Protein AF-A0A914TF95-F1 (afdb_monomer)

Nearest PDB structures (foldseek):
  1wcg-assembly2_B  TM=9.192E-01  e=1.004E-11  Brevicoryne brassicae
  3vif-assembly1_A  TM=9.373E-01  e=8.272E-11  Neotermes koshunensis
  8in1-assembly2_B  TM=9.360E-01  e=1.228E-10  Aplysia kurodai
  5cg0-assembly3_E  TM=9.170E-01  e=2.546E-09  Spodoptera frugiperda
  5yhs-assembly2_B  TM=8.654E-01  e=8.339E-09  Bacillus sp. (in: firmicutes)

Mean predicted aligned error: 4.42 Å

Foldseek 3Di:
DPDDDDPDDQDLLVLLVVLVVCCVPPVDEDEAEEDFAWADPPDDQARVVRLVSCLSNLVSLLVSLVVVRRYPYYQYPPCEFAQPPPCGRPTGGHCWYFDPVDPVRDTHGHPNNVSVVCCVVVCDRPNRRVDHPD

Sequence (134 aa):
MNASDPWVYYTPFGLRKLLNYIKNQYNVPVLITENGCMDNYDEDLNDVSRVGYLRGHLMAIAQALQDDVKVMGHTVWSLMDNFEWNDGYSTKFGIHRVNFSDPDRARTPKASAGFYANVAKSKMLEGFSINSKY

pLDDT: mean 91.88, std 12.7, range [33.5, 98.75]

Radius of gyration: 15.9 Å; Cα contacts (8 Å, |Δi|>4): 192; chains: 1; bounding box: 37×30×43 Å

Structure (mmCIF, N/CA/C/O backbone):
data_AF-A0A914TF95-F1
#
_entry.id   AF-A0A914TF95-F1
#
loop_
_atom_site.group_PDB
_atom_site.id
_atom_site.type_symbol
_atom_site.label_atom_id
_atom_site.label_alt_id
_atom_site.label_comp_id
_atom_site.label_asym_id
_atom_site.label_entity_id
_atom_site.label_seq_id
_atom_site.pdbx_PDB_ins_code
_atom_site.Cartn_x
_atom_site.Cartn_y
_atom_site.Cartn_z
_atom_site.occupancy
_atom_site.B_iso_or_equiv
_atom_site.auth_seq_id
_atom_site.auth_comp_id
_atom_site.auth_asym_id
_atom_site.auth_atom_id
_atom_site.pdbx_PDB_model_num
ATOM 1 N N . MET A 1 1 ? 9.508 12.679 -19.949 1.00 35.34 1 MET A N 1
ATOM 2 C CA . MET A 1 1 ? 8.362 13.370 -19.326 1.00 35.34 1 MET A CA 1
ATOM 3 C C . MET A 1 1 ? 8.592 13.261 -17.836 1.00 35.34 1 MET A C 1
ATOM 5 O O . MET A 1 1 ? 8.578 12.153 -17.324 1.00 35.34 1 MET A O 1
ATOM 9 N N . ASN A 1 2 ? 8.989 14.364 -17.204 1.00 33.50 2 ASN A N 1
ATOM 10 C CA . ASN A 1 2 ? 9.272 14.397 -15.771 1.00 33.50 2 ASN A CA 1
ATOM 11 C C . ASN A 1 2 ? 7.946 14.228 -15.033 1.00 33.50 2 ASN A C 1
ATOM 13 O O . ASN A 1 2 ? 6.973 14.863 -15.439 1.00 33.50 2 ASN A O 1
ATOM 17 N N . ALA A 1 3 ? 7.905 13.380 -14.006 1.00 45.31 3 ALA A N 1
ATOM 18 C CA . ALA A 1 3 ? 6.737 13.271 -13.145 1.00 45.31 3 ALA A CA 1
ATOM 19 C C . ALA A 1 3 ? 6.444 14.662 -12.560 1.00 45.31 3 ALA A C 1
ATOM 21 O O . ALA A 1 3 ? 7.213 15.208 -11.769 1.00 45.31 3 ALA A O 1
ATOM 22 N N . SER A 1 4 ? 5.376 15.265 -13.071 1.00 53.06 4 SER A N 1
ATOM 23 C CA . SER A 1 4 ? 4.680 16.415 -12.515 1.00 53.06 4 SER A CA 1
ATOM 24 C C . SER A 1 4 ? 4.334 16.159 -11.046 1.00 53.06 4 SER A C 1
ATOM 26 O O . SER A 1 4 ? 4.197 15.007 -10.648 1.00 53.06 4 SER A O 1
ATOM 28 N N . ASP A 1 5 ? 4.214 17.237 -10.268 1.00 59.50 5 ASP A N 1
ATOM 29 C CA . ASP A 1 5 ? 3.889 17.268 -8.832 1.00 59.50 5 ASP A CA 1
ATOM 30 C C . ASP A 1 5 ? 3.076 16.042 -8.345 1.00 59.50 5 ASP A C 1
ATOM 32 O O . ASP A 1 5 ? 1.958 15.823 -8.829 1.00 59.50 5 ASP A O 1
ATOM 36 N N . PRO A 1 6 ? 3.629 15.192 -7.455 1.00 74.69 6 PRO A N 1
ATOM 37 C CA . PRO A 1 6 ? 3.000 13.926 -7.107 1.00 74.69 6 PRO A CA 1
ATOM 38 C C . PRO A 1 6 ? 1.715 14.158 -6.311 1.00 74.69 6 PRO A C 1
ATOM 40 O O . PRO A 1 6 ? 1.721 14.780 -5.255 1.00 74.69 6 PRO A O 1
ATOM 43 N N . TRP A 1 7 ? 0.604 13.573 -6.759 1.00 87.06 7 TRP A N 1
ATOM 44 C CA . TRP A 1 7 ? -0.679 13.637 -6.045 1.00 87.06 7 TRP A CA 1
ATOM 45 C C . TRP A 1 7 ? -0.726 12.742 -4.790 1.00 87.06 7 TRP A C 1
ATOM 47 O O . TRP A 1 7 ? -1.672 12.823 -4.005 1.00 87.06 7 TRP A O 1
ATOM 57 N N . VAL A 1 8 ? 0.300 11.909 -4.568 1.00 91.12 8 VAL A N 1
ATOM 58 C CA . VAL A 1 8 ? 0.477 11.112 -3.345 1.00 91.12 8 VAL A CA 1
ATOM 59 C C . VAL A 1 8 ? 1.623 11.688 -2.523 1.00 91.12 8 VAL A C 1
ATOM 61 O O . VAL A 1 8 ? 2.788 11.561 -2.891 1.00 91.12 8 VAL A O 1
ATOM 64 N N . TYR A 1 9 ? 1.293 12.238 -1.357 1.00 92.38 9 TYR A N 1
ATOM 65 C CA . TYR A 1 9 ? 2.274 12.668 -0.363 1.00 92.38 9 TYR A CA 1
ATOM 66 C C . TYR A 1 9 ? 2.313 11.706 0.826 1.00 92.38 9 TYR A C 1
ATOM 68 O O . TYR A 1 9 ? 1.332 11.041 1.170 1.00 92.38 9 TYR A O 1
ATOM 76 N N . TYR A 1 10 ? 3.457 11.655 1.506 1.00 94.75 10 TYR A N 1
ATOM 77 C CA . TYR A 1 10 ? 3.591 10.911 2.753 1.00 94.75 10 TYR A CA 1
ATOM 78 C C . TYR A 1 10 ? 2.806 11.606 3.876 1.00 94.75 10 TYR A C 1
ATOM 80 O O . TYR A 1 10 ? 3.242 12.605 4.443 1.00 94.75 10 TYR A O 1
ATOM 88 N N . THR A 1 11 ? 1.609 11.105 4.191 1.00 97.00 11 THR A N 1
ATOM 89 C CA . THR A 1 11 ? 0.708 11.708 5.193 1.00 97.00 11 THR A CA 1
ATOM 90 C C . THR A 1 11 ? 0.022 10.631 6.050 1.00 97.00 11 THR A C 1
ATOM 92 O O . THR A 1 11 ? -1.207 10.554 6.102 1.00 97.00 11 THR A O 1
ATOM 95 N N . PRO A 1 12 ? 0.783 9.793 6.782 1.00 97.44 12 PRO A N 1
ATOM 96 C CA . PRO A 1 12 ? 0.211 8.683 7.553 1.00 97.44 12 PRO A CA 1
ATOM 97 C C . PRO A 1 12 ? -0.763 9.142 8.647 1.00 97.44 12 PRO A C 1
ATOM 99 O O . PRO A 1 12 ? -1.769 8.486 8.911 1.00 97.44 12 PRO A O 1
ATOM 102 N N . PHE A 1 13 ? -0.534 10.317 9.244 1.00 97.81 13 PHE A N 1
ATOM 103 C CA . PHE A 1 13 ? -1.470 10.895 10.214 1.00 97.81 13 PHE A CA 1
ATOM 104 C C . PHE A 1 13 ? -2.849 11.195 9.599 1.00 97.81 13 PHE A C 1
ATOM 106 O O . PHE A 1 13 ? -3.854 11.188 10.311 1.00 97.81 13 PHE A O 1
ATOM 113 N N . GLY A 1 14 ? -2.909 11.449 8.286 1.00 98.38 14 GLY A N 1
ATOM 114 C CA . GLY A 1 14 ? -4.149 11.658 7.544 1.00 98.38 14 GLY A CA 1
ATOM 115 C C . GLY A 1 14 ? -5.013 10.400 7.524 1.00 98.38 14 GLY A C 1
ATOM 116 O O . GLY A 1 14 ? -6.212 10.488 7.782 1.00 98.38 14 GLY A O 1
ATOM 117 N N . LEU A 1 15 ? -4.401 9.223 7.340 1.00 98.50 15 LEU A N 1
ATOM 118 C CA . LEU A 1 15 ? -5.108 7.940 7.373 1.00 98.50 15 LEU A CA 1
ATOM 119 C C . LEU A 1 15 ? -5.745 7.679 8.746 1.00 98.50 15 LEU A C 1
ATOM 121 O O . LEU A 1 15 ? -6.930 7.360 8.817 1.00 98.50 15 LEU A O 1
ATOM 125 N N . ARG A 1 16 ? -5.013 7.892 9.850 1.00 98.31 16 ARG A N 1
ATOM 126 C CA . ARG A 1 16 ? -5.580 7.750 11.208 1.00 98.31 16 ARG A CA 1
ATOM 127 C C . ARG A 1 16 ? -6.743 8.717 11.449 1.00 98.31 16 ARG A C 1
ATOM 129 O O . ARG A 1 16 ? -7.749 8.321 12.041 1.00 98.31 16 ARG A O 1
ATOM 136 N N . LYS A 1 17 ? -6.630 9.970 10.988 1.00 98.75 17 LYS A N 1
ATOM 137 C CA . LYS A 1 17 ? -7.718 10.961 11.080 1.00 98.75 17 LYS A CA 1
ATOM 138 C C . LYS A 1 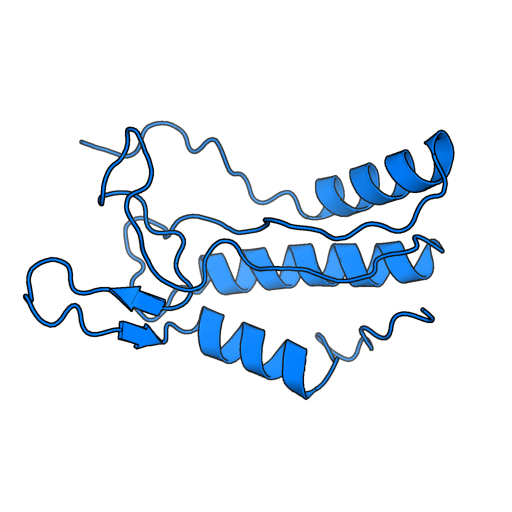17 ? -8.949 10.525 10.285 1.00 98.75 17 LYS A C 1
ATOM 140 O O . LYS A 1 17 ? -10.052 10.594 10.820 1.00 98.75 17 LYS A O 1
ATOM 145 N N . LEU A 1 18 ? -8.767 10.042 9.056 1.00 98.69 18 LEU A N 1
ATOM 146 C CA . LEU A 1 18 ? -9.854 9.543 8.211 1.00 98.69 18 LEU A CA 1
ATOM 147 C C . LEU A 1 18 ? -10.564 8.343 8.853 1.00 98.69 18 LEU A C 1
ATOM 149 O O . LEU A 1 18 ? -11.788 8.318 8.928 1.00 98.69 18 LEU A O 1
ATOM 153 N N . LEU A 1 19 ? -9.804 7.383 9.377 1.00 98.56 19 LEU A N 1
ATOM 154 C CA . LEU A 1 19 ? -10.345 6.206 10.058 1.00 98.56 19 LEU A CA 1
ATOM 155 C C . LEU A 1 19 ? -11.163 6.578 11.306 1.00 98.56 19 LEU A C 1
ATOM 157 O O . LEU A 1 19 ? -12.275 6.081 11.489 1.00 98.56 19 LEU A O 1
ATOM 161 N N . ASN A 1 20 ? -10.662 7.504 12.126 1.00 98.62 20 ASN A N 1
ATOM 162 C CA . ASN A 1 20 ? -11.406 8.028 13.274 1.00 98.62 20 ASN A CA 1
ATOM 163 C C . ASN A 1 20 ? -12.659 8.806 12.855 1.00 98.62 20 ASN A C 1
ATOM 165 O O . ASN A 1 20 ? -13.702 8.687 13.495 1.00 98.62 20 ASN A O 1
ATOM 169 N N . TYR A 1 21 ? -12.586 9.577 11.769 1.00 98.75 21 TYR A N 1
ATOM 170 C CA . TYR A 1 21 ? -13.757 10.246 11.213 1.00 98.75 21 TYR A CA 1
ATOM 171 C C . TYR A 1 21 ? -14.827 9.227 10.798 1.00 98.75 21 TYR A C 1
ATOM 173 O O . TYR A 1 21 ? -15.969 9.345 11.235 1.00 98.75 21 TYR A O 1
ATOM 181 N N . ILE A 1 22 ? -14.458 8.181 10.050 1.00 98.50 22 ILE A N 1
ATOM 182 C CA . ILE A 1 22 ? -15.389 7.119 9.635 1.00 98.50 22 ILE A CA 1
ATOM 183 C C . ILE A 1 22 ? -16.012 6.427 10.854 1.00 98.50 22 ILE A C 1
ATOM 185 O O . ILE A 1 22 ? -17.227 6.228 10.889 1.00 98.50 22 ILE A O 1
ATOM 189 N N . LYS A 1 23 ? -15.214 6.115 11.883 1.00 97.94 23 LYS A N 1
ATOM 190 C CA . LYS A 1 23 ? -15.724 5.583 13.155 1.00 97.94 23 LYS A CA 1
ATOM 191 C C . LYS A 1 23 ? -16.768 6.519 13.772 1.00 97.94 23 LYS A C 1
ATOM 193 O O . LYS A 1 23 ? -17.850 6.059 14.114 1.00 97.94 23 LYS A O 1
ATOM 198 N N . ASN A 1 24 ? -16.456 7.805 13.913 1.00 98.44 24 ASN A N 1
ATOM 199 C CA . ASN A 1 24 ? -17.320 8.756 14.615 1.00 98.44 24 ASN A CA 1
ATOM 200 C C . ASN A 1 24 ? -18.609 9.076 13.848 1.00 98.44 24 ASN A C 1
ATOM 202 O O . ASN A 1 24 ? -19.624 9.358 14.475 1.00 98.44 24 ASN A O 1
ATOM 206 N N . GLN A 1 25 ? -18.572 9.043 12.514 1.00 98.62 25 GLN A N 1
ATOM 207 C CA . GLN A 1 25 ? -19.741 9.335 11.682 1.00 98.62 25 GLN A CA 1
ATOM 208 C C . GLN A 1 25 ? -20.607 8.103 11.402 1.00 98.62 25 GLN A C 1
ATOM 210 O O . GLN A 1 25 ? -21.828 8.215 11.352 1.00 98.62 25 GLN A O 1
ATOM 215 N N . TYR A 1 26 ? -19.988 6.934 11.212 1.00 98.00 26 TYR A N 1
ATOM 216 C CA . TYR A 1 26 ? -20.678 5.748 10.689 1.00 98.00 26 TYR A CA 1
ATOM 217 C C . TYR A 1 26 ? -20.519 4.502 11.571 1.00 98.00 26 TYR A C 1
ATOM 219 O O . TYR A 1 26 ? -21.399 3.648 11.579 1.00 98.00 26 TYR A O 1
ATOM 227 N N . ASN A 1 27 ? -19.419 4.384 12.323 1.00 95.25 27 ASN A N 1
ATOM 228 C CA . ASN A 1 27 ? -19.130 3.270 13.243 1.00 95.25 27 ASN A CA 1
ATOM 229 C C . ASN A 1 27 ? -19.221 1.855 12.618 1.00 95.25 27 ASN A C 1
ATOM 231 O O . ASN A 1 27 ? -19.590 0.872 13.276 1.00 95.25 27 ASN A O 1
ATOM 235 N N . VAL A 1 28 ? -18.859 1.750 11.338 1.00 96.88 28 VAL A N 1
ATOM 236 C CA . VAL A 1 28 ? -18.852 0.503 10.559 1.00 96.88 28 VAL A CA 1
ATOM 237 C C . VAL A 1 28 ? -17.451 -0.118 10.479 1.00 96.88 28 VAL A C 1
ATOM 239 O O . VAL A 1 28 ? -16.458 0.597 10.633 1.00 96.88 28 VAL A O 1
ATOM 242 N N . PRO A 1 29 ? -17.337 -1.435 10.227 1.00 97.62 29 PRO A N 1
ATOM 243 C CA . PRO A 1 29 ? -16.067 -2.055 9.863 1.00 97.62 29 PRO A CA 1
ATOM 244 C C . PRO A 1 29 ? -15.494 -1.492 8.553 1.00 97.62 29 PRO A C 1
ATOM 246 O O . PRO A 1 29 ? -16.233 -1.269 7.596 1.00 97.62 29 PRO A O 1
ATOM 249 N N . VAL A 1 30 ? -14.176 -1.294 8.496 1.00 98.12 30 VAL A N 1
ATOM 250 C CA . VAL A 1 30 ? -13.469 -0.697 7.352 1.00 98.12 30 VAL A CA 1
ATOM 251 C C . VAL A 1 30 ? -12.436 -1.669 6.796 1.00 98.12 30 VAL A C 1
ATOM 253 O O . VAL A 1 30 ? -11.551 -2.125 7.518 1.00 98.12 30 VAL A O 1
ATOM 256 N N . LEU A 1 31 ? -12.515 -1.945 5.495 1.00 98.31 31 LEU A N 1
ATOM 257 C CA . LEU A 1 31 ? -11.428 -2.541 4.721 1.00 98.31 31 LEU A CA 1
ATOM 258 C C . LEU A 1 31 ? -10.730 -1.426 3.943 1.00 98.31 31 LEU A C 1
ATOM 260 O O . LEU A 1 31 ? -11.374 -0.730 3.162 1.00 98.31 31 LEU A O 1
ATOM 264 N N . ILE A 1 32 ? -9.426 -1.257 4.147 1.00 98.62 32 ILE A N 1
ATOM 265 C CA . ILE A 1 32 ? -8.625 -0.324 3.350 1.00 98.62 32 ILE A CA 1
ATOM 266 C C . ILE A 1 32 ? -8.258 -1.051 2.063 1.00 98.62 32 ILE A C 1
ATOM 268 O O . ILE A 1 32 ? -7.369 -1.900 2.068 1.00 98.62 32 ILE A O 1
ATOM 272 N N . THR A 1 33 ? -8.994 -0.759 0.993 1.00 98.50 33 THR A N 1
ATOM 273 C CA . THR A 1 33 ? -8.890 -1.479 -0.283 1.00 98.50 33 THR A CA 1
ATOM 274 C C . THR A 1 33 ? -7.666 -1.075 -1.099 1.00 98.50 33 THR A C 1
ATOM 276 O O . THR A 1 33 ? -7.144 -1.892 -1.852 1.00 98.50 33 THR A O 1
ATOM 279 N N . GLU A 1 34 ? -7.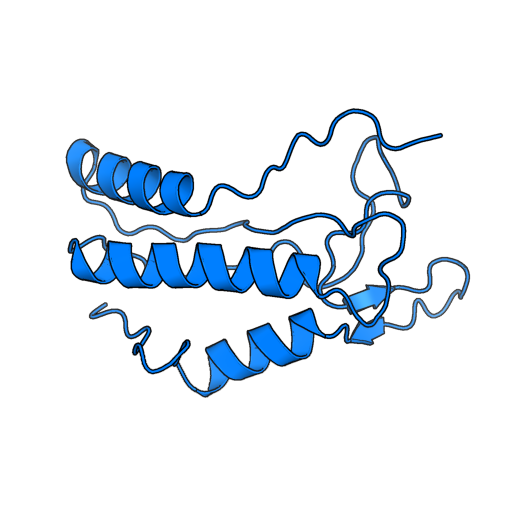170 0.151 -0.936 1.00 98.50 34 GLU A N 1
ATOM 280 C CA . GLU A 1 34 ? -5.964 0.626 -1.612 1.00 98.50 34 GLU A CA 1
ATOM 281 C C . GLU A 1 34 ? -5.197 1.602 -0.718 1.00 98.50 34 GLU A C 1
ATOM 283 O O . GLU A 1 34 ? -5.753 2.564 -0.183 1.00 98.50 34 GLU A O 1
ATOM 288 N N . ASN A 1 35 ? -3.900 1.352 -0.555 1.00 98.38 35 ASN A N 1
ATOM 289 C CA . ASN A 1 35 ? -2.945 2.295 0.016 1.00 98.38 35 ASN A CA 1
ATOM 290 C C . ASN A 1 35 ? -1.531 1.950 -0.473 1.00 98.38 35 ASN A C 1
ATOM 292 O O . ASN A 1 35 ? -1.116 0.791 -0.426 1.00 98.38 35 ASN A O 1
ATOM 296 N N . GLY A 1 36 ? -0.794 2.949 -0.955 1.00 97.19 36 GLY A N 1
ATOM 297 C CA . GLY A 1 36 ? 0.553 2.772 -1.487 1.00 97.19 36 GLY A CA 1
ATOM 298 C C . GLY A 1 36 ? 1.107 4.053 -2.099 1.00 97.19 36 GLY A C 1
ATOM 299 O O . GLY A 1 36 ? 0.449 5.093 -2.086 1.00 97.19 36 GLY A O 1
ATOM 300 N N . CYS A 1 37 ? 2.330 3.984 -2.619 1.00 96.38 37 CYS A N 1
ATOM 301 C CA . CYS A 1 37 ? 3.001 5.120 -3.244 1.00 96.38 37 CYS A CA 1
ATOM 302 C C . CYS A 1 37 ? 3.843 4.698 -4.451 1.00 96.38 37 CYS A C 1
ATOM 304 O O . CYS A 1 37 ? 4.285 3.545 -4.562 1.00 96.38 37 CYS A O 1
ATOM 306 N N . MET A 1 38 ? 4.079 5.670 -5.331 1.00 93.88 38 MET A N 1
ATOM 307 C CA . MET A 1 38 ? 4.971 5.520 -6.474 1.00 93.88 38 MET A CA 1
ATOM 308 C C . MET A 1 38 ? 6.446 5.435 -6.046 1.00 93.88 38 MET A C 1
ATOM 310 O O . MET A 1 38 ? 6.789 5.863 -4.943 1.00 93.88 38 MET A O 1
ATOM 314 N N . ASP A 1 39 ? 7.296 4.856 -6.899 1.00 91.25 39 ASP A N 1
ATOM 315 C CA . ASP A 1 39 ? 8.755 4.912 -6.732 1.00 91.25 39 ASP A CA 1
ATOM 316 C C . ASP A 1 39 ? 9.239 6.367 -6.796 1.00 91.25 39 ASP A C 1
ATOM 318 O O . ASP A 1 39 ? 8.714 7.175 -7.567 1.00 91.25 39 ASP A O 1
ATOM 322 N N . ASN A 1 40 ? 10.274 6.692 -6.019 1.00 87.56 40 ASN A N 1
ATOM 323 C CA . ASN A 1 40 ? 11.063 7.893 -6.279 1.00 87.56 40 ASN A CA 1
ATOM 324 C C . ASN A 1 40 ? 11.927 7.690 -7.535 1.00 87.56 40 ASN A C 1
ATOM 326 O O . ASN A 1 40 ? 12.250 6.563 -7.895 1.00 87.56 40 ASN A O 1
ATOM 330 N N . TYR A 1 41 ? 12.342 8.786 -8.177 1.00 74.94 41 TYR A N 1
ATOM 331 C CA . TYR A 1 41 ? 13.015 8.763 -9.487 1.00 74.94 41 TYR A CA 1
ATOM 332 C C . TYR A 1 41 ? 14.261 7.854 -9.560 1.00 74.94 41 TYR A C 1
ATOM 334 O O . TYR A 1 41 ? 14.526 7.275 -10.611 1.00 74.94 41 TYR A O 1
ATOM 342 N N . ASP A 1 42 ? 14.986 7.689 -8.448 1.00 80.94 42 ASP A N 1
ATOM 343 C CA . ASP A 1 42 ? 16.220 6.892 -8.369 1.00 80.94 42 ASP A CA 1
ATOM 344 C C . ASP A 1 42 ? 16.031 5.522 -7.685 1.00 80.94 42 ASP A C 1
ATOM 346 O O . ASP A 1 42 ? 17.006 4.831 -7.379 1.00 80.94 42 ASP A O 1
ATOM 350 N N . GLU A 1 43 ? 14.788 5.121 -7.406 1.00 84.94 43 GLU A N 1
ATOM 351 C CA . GLU A 1 43 ? 14.476 3.849 -6.753 1.00 84.94 43 GLU A CA 1
ATOM 352 C C . GLU A 1 43 ? 14.002 2.786 -7.756 1.00 84.94 43 GLU A C 1
ATOM 354 O O . GLU A 1 43 ? 13.291 3.069 -8.715 1.00 84.94 43 GLU A O 1
ATOM 359 N N . ASP A 1 44 ? 14.402 1.534 -7.514 1.00 88.62 44 ASP A N 1
ATOM 360 C CA . ASP A 1 44 ? 13.955 0.363 -8.280 1.00 88.62 44 ASP A CA 1
ATOM 361 C C . ASP A 1 44 ? 13.695 -0.821 -7.330 1.00 88.62 44 ASP A C 1
ATOM 363 O O . ASP A 1 44 ? 12.715 -0.831 -6.590 1.00 88.62 44 ASP A O 1
ATOM 367 N N . LEU A 1 45 ? 14.594 -1.812 -7.261 1.00 96.69 45 LEU A N 1
ATOM 368 C CA . LEU A 1 45 ? 14.428 -2.957 -6.354 1.00 96.69 45 LEU A CA 1
ATOM 369 C C . LEU A 1 45 ? 14.600 -2.597 -4.871 1.00 96.69 45 LEU A C 1
ATOM 371 O O . LEU A 1 45 ? 14.045 -3.276 -4.010 1.00 96.69 45 LEU A O 1
ATOM 375 N N . ASN A 1 46 ? 15.376 -1.556 -4.564 1.00 96.69 46 ASN A N 1
ATOM 376 C CA . ASN A 1 46 ? 15.614 -1.079 -3.200 1.00 96.69 46 ASN A CA 1
ATOM 377 C C . ASN A 1 46 ? 14.805 0.199 -2.916 1.00 96.69 46 ASN A C 1
ATOM 379 O O . ASN A 1 46 ? 15.361 1.280 -2.744 1.00 96.69 46 ASN A O 1
ATOM 383 N N . ASP A 1 47 ? 13.484 0.060 -2.900 1.00 96.06 47 ASP A N 1
ATOM 384 C CA . ASP A 1 47 ? 12.475 1.115 -2.752 1.00 96.06 47 ASP A CA 1
ATOM 385 C C . ASP A 1 47 ? 12.268 1.552 -1.288 1.00 96.06 47 ASP A C 1
ATOM 387 O O . ASP A 1 47 ? 11.213 1.354 -0.670 1.00 96.06 47 ASP A O 1
ATOM 391 N N . VAL A 1 48 ? 13.309 2.142 -0.695 1.00 95.12 48 VAL A N 1
ATOM 392 C CA . VAL A 1 48 ? 13.315 2.528 0.726 1.00 95.12 48 VAL A CA 1
ATOM 393 C C . VAL A 1 48 ? 12.258 3.581 1.064 1.00 95.12 48 VAL A C 1
ATOM 395 O O . VAL A 1 48 ? 11.713 3.556 2.174 1.00 95.12 48 VAL A O 1
ATOM 398 N N . SER A 1 49 ? 11.914 4.465 0.123 1.00 94.44 49 SER A N 1
ATOM 399 C CA . SER A 1 49 ? 10.835 5.436 0.307 1.00 94.44 49 SER A CA 1
ATOM 400 C C . SER A 1 49 ? 9.475 4.751 0.463 1.00 94.44 49 SER A C 1
ATOM 402 O O . SER A 1 49 ? 8.739 5.078 1.399 1.00 94.44 49 SER A O 1
ATOM 404 N N . ARG A 1 50 ? 9.178 3.721 -0.347 1.00 96.75 50 ARG A N 1
ATOM 405 C CA . ARG A 1 50 ? 7.949 2.920 -0.228 1.00 96.75 50 ARG A CA 1
ATOM 406 C C . ARG A 1 50 ? 7.905 2.147 1.079 1.00 96.75 50 ARG A C 1
ATOM 408 O O . ARG A 1 50 ? 6.856 2.097 1.722 1.00 96.75 50 ARG A O 1
ATOM 415 N N . VAL A 1 51 ? 9.033 1.591 1.525 1.00 97.25 51 VAL A N 1
ATOM 416 C CA . VAL A 1 51 ? 9.123 0.972 2.859 1.00 97.25 51 VAL A CA 1
ATOM 417 C C . VAL A 1 51 ? 8.762 1.988 3.948 1.00 97.25 51 VAL A C 1
ATOM 419 O O . VAL A 1 51 ? 7.966 1.677 4.834 1.00 97.25 51 VAL A O 1
ATOM 422 N N . GLY A 1 52 ? 9.299 3.210 3.873 1.00 96.56 52 GLY A N 1
ATOM 423 C CA . GLY A 1 52 ? 8.948 4.305 4.780 1.00 96.56 52 GLY A CA 1
ATOM 424 C C . GLY A 1 52 ? 7.461 4.668 4.731 1.00 96.56 52 GLY A C 1
ATOM 425 O O . GLY A 1 52 ? 6.822 4.776 5.780 1.00 96.56 52 GLY A O 1
ATOM 426 N N . TYR A 1 53 ? 6.892 4.774 3.527 1.00 97.56 53 TYR A N 1
ATOM 427 C CA . TYR A 1 53 ? 5.472 5.047 3.312 1.00 97.56 53 TYR A CA 1
ATOM 428 C C . TYR A 1 53 ? 4.584 3.993 3.978 1.00 97.56 53 TYR A C 1
ATOM 430 O O . TYR A 1 53 ? 3.726 4.341 4.796 1.00 97.56 53 TYR A O 1
ATOM 438 N N . LEU A 1 54 ? 4.814 2.713 3.669 1.00 97.94 54 LEU A N 1
ATOM 439 C CA . LEU A 1 54 ? 4.029 1.600 4.201 1.00 97.94 54 LEU A CA 1
ATOM 440 C C . LEU A 1 54 ? 4.186 1.488 5.717 1.00 97.94 54 LEU A C 1
ATOM 442 O O . LEU A 1 54 ? 3.192 1.328 6.418 1.00 97.94 54 LEU A O 1
ATOM 446 N N . ARG A 1 55 ? 5.407 1.636 6.245 1.00 97.25 55 ARG A N 1
ATOM 447 C CA . ARG A 1 55 ? 5.656 1.664 7.694 1.00 97.25 55 ARG A CA 1
ATOM 448 C C . ARG A 1 55 ? 4.805 2.731 8.381 1.00 97.25 55 ARG A C 1
ATOM 450 O O . ARG A 1 55 ? 4.115 2.419 9.348 1.00 97.25 55 ARG A O 1
ATOM 457 N N . GLY A 1 56 ? 4.818 3.964 7.874 1.00 97.31 56 GLY A N 1
ATOM 458 C CA . GLY A 1 56 ? 4.038 5.059 8.448 1.00 97.31 56 GLY A CA 1
ATOM 459 C C . GLY A 1 56 ? 2.532 4.787 8.440 1.00 97.31 56 GLY A C 1
ATOM 460 O O . GLY A 1 56 ? 1.863 4.982 9.455 1.00 97.31 56 GLY A O 1
ATOM 461 N N . HIS A 1 57 ? 1.988 4.312 7.317 1.00 98.00 57 HIS A N 1
ATOM 462 C CA . HIS A 1 57 ? 0.546 4.081 7.176 1.00 98.00 57 HIS A CA 1
ATOM 463 C C . HIS A 1 57 ? 0.068 2.851 7.957 1.00 98.00 57 HIS A C 1
ATOM 465 O O . HIS A 1 57 ? -0.974 2.913 8.609 1.00 98.00 57 HIS A O 1
ATOM 471 N N . LEU A 1 58 ? 0.849 1.769 8.000 1.00 97.44 58 LEU A N 1
ATOM 472 C CA . LEU A 1 58 ? 0.548 0.610 8.846 1.00 97.44 58 LEU A CA 1
ATOM 473 C C . LEU A 1 58 ? 0.612 0.971 10.339 1.00 97.44 58 LEU A C 1
ATOM 475 O O . LEU A 1 58 ? -0.234 0.518 11.108 1.00 97.44 58 LEU A O 1
ATOM 479 N N . MET A 1 59 ? 1.541 1.844 10.748 1.00 96.44 59 MET A N 1
ATOM 480 C CA . MET A 1 59 ? 1.569 2.379 12.115 1.00 96.44 59 MET A CA 1
ATOM 481 C C . MET A 1 59 ? 0.325 3.226 12.415 1.00 96.44 59 MET A C 1
ATOM 483 O O . MET A 1 59 ? -0.266 3.104 13.486 1.00 96.44 59 MET A O 1
ATOM 487 N N . ALA A 1 60 ? -0.126 4.047 11.464 1.00 97.00 60 ALA A N 1
ATOM 488 C CA . ALA A 1 60 ? -1.356 4.825 11.607 1.00 97.00 60 ALA A CA 1
ATOM 489 C C . ALA A 1 60 ? -2.601 3.933 11.763 1.00 97.00 60 ALA A C 1
ATOM 491 O O . ALA A 1 60 ? -3.482 4.252 12.563 1.00 97.00 60 ALA A O 1
ATOM 492 N N . ILE A 1 61 ? -2.657 2.798 11.058 1.00 96.38 61 ILE A N 1
ATOM 493 C CA . ILE A 1 61 ? -3.707 1.783 11.229 1.00 96.38 61 ILE A CA 1
ATOM 494 C C . ILE A 1 61 ? -3.620 1.147 12.619 1.00 96.38 61 ILE A C 1
ATOM 496 O O . ILE A 1 61 ? -4.633 1.061 13.308 1.00 96.38 61 ILE A O 1
ATOM 500 N N . ALA A 1 62 ? -2.423 0.754 13.064 1.00 95.00 62 ALA A N 1
ATOM 501 C CA . ALA A 1 62 ? -2.219 0.183 14.396 1.00 95.00 62 ALA A CA 1
ATOM 502 C C . ALA A 1 62 ? -2.671 1.143 15.510 1.00 95.00 62 ALA A C 1
ATOM 504 O O . ALA A 1 62 ? -3.319 0.735 16.470 1.00 95.00 62 ALA A O 1
ATOM 505 N N . GLN A 1 63 ? -2.390 2.436 15.356 1.00 95.06 63 GLN A N 1
ATOM 506 C CA . GLN A 1 63 ? -2.875 3.469 16.265 1.00 95.06 63 GLN A CA 1
ATOM 507 C C . GLN A 1 63 ? -4.397 3.666 16.180 1.00 95.06 63 GLN A C 1
ATOM 509 O O . GLN A 1 63 ? -5.042 3.821 17.209 1.00 95.06 63 GLN A O 1
ATOM 514 N N . ALA A 1 64 ? -4.995 3.615 14.9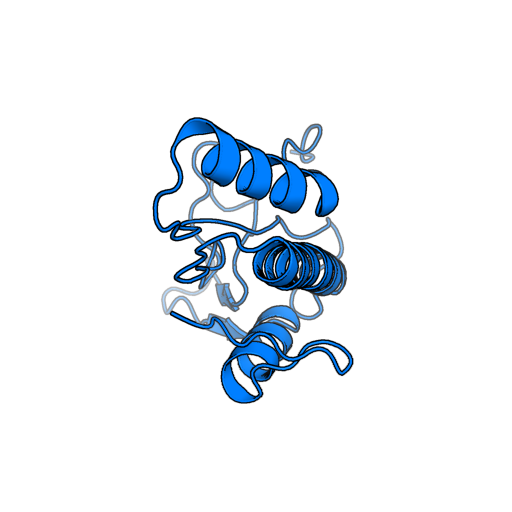87 1.00 96.12 64 ALA A N 1
ATOM 515 C CA . ALA A 1 64 ? -6.450 3.689 14.834 1.00 96.12 64 ALA A CA 1
ATOM 516 C C . ALA A 1 64 ? -7.171 2.501 15.502 1.00 96.12 64 ALA A C 1
ATOM 518 O O . ALA A 1 64 ? -8.249 2.676 16.065 1.00 96.12 64 ALA A O 1
ATOM 519 N N . LEU A 1 65 ? -6.567 1.307 15.499 1.00 94.88 65 LEU A N 1
ATOM 520 C CA . LEU A 1 65 ? -7.071 0.156 16.259 1.00 94.88 65 LEU A CA 1
ATOM 521 C C . LEU A 1 65 ? -7.081 0.428 17.776 1.00 94.88 65 LEU A C 1
ATOM 523 O O . LEU A 1 65 ? -7.998 -0.019 18.463 1.00 94.88 65 LEU A O 1
ATOM 527 N N . GLN A 1 66 ? -6.101 1.177 18.301 1.00 94.12 66 GLN A N 1
ATOM 528 C CA . GLN A 1 66 ? -6.087 1.623 19.706 1.00 94.12 66 GLN A CA 1
ATOM 529 C C . GLN A 1 66 ? -7.142 2.698 19.991 1.00 94.12 66 GLN A C 1
ATOM 531 O O . GLN A 1 66 ? -7.619 2.793 21.116 1.00 94.12 66 GLN A O 1
ATOM 536 N N . ASP A 1 67 ? -7.552 3.455 18.971 1.00 95.94 67 ASP A N 1
ATOM 537 C CA . ASP A 1 67 ? -8.674 4.394 19.041 1.00 95.94 67 ASP A CA 1
ATOM 538 C C . ASP A 1 67 ? -10.041 3.694 18.865 1.00 95.94 67 ASP A C 1
ATOM 540 O O . ASP A 1 67 ? -11.035 4.350 18.553 1.00 95.94 67 ASP A O 1
ATOM 544 N N . ASP A 1 68 ? -10.120 2.368 19.012 1.00 95.75 68 ASP A N 1
ATOM 545 C CA . ASP A 1 68 ? -11.318 1.535 18.821 1.00 95.75 68 ASP A CA 1
ATOM 546 C C . ASP A 1 68 ? -11.946 1.606 17.411 1.00 95.75 68 ASP A C 1
ATOM 548 O O . ASP A 1 68 ? -13.146 1.362 17.241 1.00 95.75 68 ASP A O 1
ATOM 552 N N . VAL A 1 69 ? -11.170 1.940 16.371 1.00 97.06 69 VAL A N 1
ATOM 553 C CA . VAL A 1 69 ? -11.644 1.825 14.982 1.00 97.06 69 VAL A CA 1
ATOM 554 C C . VAL A 1 69 ? -11.692 0.349 14.570 1.00 97.06 69 VAL A C 1
ATOM 556 O O . VAL A 1 69 ? -10.744 -0.404 14.778 1.00 97.06 69 VAL A O 1
ATOM 559 N N . LYS A 1 70 ? -12.788 -0.072 13.926 1.00 97.19 70 LYS A N 1
ATOM 560 C CA . LYS A 1 70 ? -12.988 -1.440 13.422 1.00 97.19 70 LYS A CA 1
ATOM 561 C C . LYS A 1 70 ? -12.326 -1.632 12.050 1.00 97.19 70 LYS A C 1
ATOM 563 O O . LYS A 1 70 ? -13.011 -1.622 11.032 1.00 97.19 70 LYS A O 1
ATOM 568 N N . VAL A 1 71 ? -11.003 -1.780 11.997 1.00 97.06 71 VAL A N 1
ATOM 569 C CA . VAL A 1 71 ? -10.293 -2.076 10.735 1.00 97.06 71 VAL A CA 1
ATOM 570 C C . VAL A 1 71 ? -10.231 -3.587 10.508 1.00 97.06 71 VAL A C 1
ATOM 572 O O . VAL A 1 71 ? -9.667 -4.308 11.321 1.00 97.06 71 VAL A O 1
ATOM 575 N N . MET A 1 72 ? -10.789 -4.056 9.391 1.00 96.62 72 MET A N 1
ATOM 576 C CA . MET A 1 72 ? -10.835 -5.477 9.013 1.00 96.62 72 MET A CA 1
ATOM 577 C C . MET A 1 72 ? -9.583 -5.935 8.263 1.00 96.62 72 MET A C 1
ATOM 579 O O . MET A 1 72 ? -9.238 -7.113 8.274 1.00 96.62 72 MET A O 1
ATOM 583 N N . GLY A 1 73 ? -8.917 -5.020 7.563 1.00 95.56 73 GLY A N 1
ATOM 584 C CA . GLY A 1 73 ? -7.770 -5.368 6.742 1.00 95.56 73 GLY A CA 1
ATOM 585 C C . GLY A 1 73 ? -7.235 -4.202 5.929 1.00 95.56 73 GLY A C 1
ATOM 586 O O . GLY A 1 73 ? -7.792 -3.101 5.923 1.00 95.56 73 GLY A O 1
ATOM 587 N N . HIS A 1 74 ? -6.140 -4.488 5.234 1.00 97.75 74 HIS A N 1
ATOM 588 C CA . HIS A 1 74 ? -5.408 -3.556 4.395 1.00 97.75 74 HIS A CA 1
ATOM 589 C C . HIS A 1 74 ? -4.865 -4.292 3.172 1.00 97.75 74 HIS A C 1
ATOM 591 O O . HIS A 1 74 ? -4.210 -5.331 3.307 1.00 97.75 74 HIS A O 1
ATOM 597 N N . THR A 1 75 ? -5.093 -3.734 1.990 1.00 98.38 75 THR A N 1
ATOM 598 C CA . THR A 1 75 ? -4.506 -4.204 0.735 1.00 98.38 75 THR A CA 1
ATOM 599 C C . THR A 1 75 ? -3.598 -3.130 0.153 1.00 98.38 75 THR A C 1
ATOM 601 O O . THR A 1 75 ? -3.997 -1.986 -0.056 1.00 98.38 75 THR A O 1
ATOM 604 N N . VAL A 1 76 ? -2.340 -3.508 -0.086 1.00 98.50 76 VAL A N 1
ATOM 605 C CA . VAL A 1 76 ? -1.344 -2.616 -0.681 1.00 98.50 76 VAL A CA 1
ATOM 606 C C . VAL A 1 76 ? -1.660 -2.384 -2.157 1.00 98.50 76 VAL A C 1
ATOM 608 O O . VAL A 1 76 ? -1.851 -3.345 -2.908 1.00 98.50 76 VAL A O 1
ATOM 611 N N . TRP A 1 77 ? -1.688 -1.116 -2.571 1.00 98.44 77 TRP A N 1
ATOM 612 C CA . TRP A 1 77 ? -1.656 -0.748 -3.984 1.00 98.44 77 TRP A CA 1
ATOM 613 C C . TRP A 1 77 ? -0.190 -0.532 -4.396 1.00 98.44 77 TRP A C 1
ATOM 615 O O . TRP A 1 77 ? 0.427 0.447 -3.989 1.00 98.44 77 TRP A O 1
ATOM 625 N N . SER A 1 78 ? 0.438 -1.442 -5.130 1.00 98.50 78 SER A N 1
ATOM 626 C CA . SER A 1 78 ? -0.137 -2.650 -5.735 1.00 98.50 78 SER A CA 1
ATOM 627 C C . SER A 1 78 ? 0.761 -3.869 -5.554 1.00 98.50 78 SER A C 1
ATOM 629 O O . SER A 1 78 ? 1.925 -3.774 -5.163 1.00 98.50 78 SER A O 1
ATOM 631 N N . LEU A 1 79 ? 0.215 -5.055 -5.840 1.00 98.62 79 LEU A N 1
ATOM 632 C CA . LEU A 1 79 ? 0.975 -6.305 -5.783 1.00 98.62 79 LEU A CA 1
ATOM 633 C C . LEU A 1 79 ? 2.206 -6.271 -6.704 1.00 98.62 79 LEU A C 1
ATOM 635 O O . LEU A 1 79 ? 3.267 -6.770 -6.333 1.00 98.62 79 LEU A O 1
ATOM 639 N N . MET A 1 80 ? 2.062 -5.701 -7.898 1.00 98.56 80 MET A N 1
ATOM 640 C CA . MET A 1 80 ? 3.099 -5.629 -8.924 1.00 98.56 80 MET A CA 1
ATOM 641 C C . MET A 1 80 ? 2.915 -4.372 -9.768 1.00 98.56 80 MET A C 1
ATOM 643 O O . MET A 1 80 ? 1.793 -3.878 -9.884 1.00 98.56 80 MET A O 1
ATOM 647 N N . ASP A 1 81 ? 3.992 -3.887 -10.385 1.00 97.88 81 ASP A N 1
ATOM 648 C CA . ASP A 1 81 ? 3.901 -2.759 -11.309 1.00 97.88 81 ASP A CA 1
ATOM 649 C C . ASP A 1 81 ? 2.865 -3.061 -12.399 1.00 97.88 81 ASP A C 1
ATOM 651 O O . ASP A 1 81 ? 2.792 -4.177 -12.921 1.00 97.88 81 ASP A O 1
ATOM 655 N N . ASN A 1 82 ? 2.060 -2.067 -12.754 1.00 97.81 82 ASN A N 1
ATOM 656 C CA . ASN A 1 82 ? 0.959 -2.212 -13.698 1.00 97.81 82 ASN A CA 1
ATOM 657 C C . ASN A 1 82 ? 0.900 -0.993 -14.640 1.00 97.81 82 ASN A C 1
ATOM 659 O O . ASN A 1 82 ? 1.842 -0.202 -14.700 1.00 97.81 82 ASN A O 1
ATOM 663 N N . PHE A 1 83 ? -0.159 -0.914 -15.446 1.00 97.31 83 PHE A N 1
ATOM 664 C CA . PHE A 1 83 ? -0.453 0.252 -16.275 1.00 97.31 83 PHE A CA 1
ATOM 665 C C . PHE A 1 83 ? -1.235 1.272 -15.435 1.00 97.31 83 PHE A C 1
ATOM 667 O O . PHE A 1 83 ? -2.422 1.077 -15.175 1.00 97.31 83 PHE A O 1
ATOM 674 N N . GLU A 1 84 ? -0.573 2.348 -15.023 1.00 95.88 84 GLU A N 1
ATOM 675 C CA . GLU A 1 84 ? -1.108 3.407 -14.167 1.00 95.88 84 GLU A CA 1
ATOM 676 C C . GLU A 1 84 ? -1.817 4.479 -15.010 1.00 95.88 84 GLU A C 1
ATOM 678 O O . GLU A 1 84 ? -1.368 5.614 -15.155 1.00 95.88 84 GLU A O 1
ATOM 683 N N . TRP A 1 85 ? -2.942 4.095 -15.614 1.00 94.56 85 TRP A N 1
ATOM 684 C CA . TRP A 1 85 ? -3.862 5.010 -16.301 1.00 94.56 85 TRP A CA 1
ATOM 685 C C . TRP A 1 85 ? -3.160 5.949 -17.302 1.00 94.56 85 TRP A C 1
ATOM 687 O O . TRP A 1 85 ? -2.534 5.491 -18.255 1.00 94.56 85 TRP A O 1
ATOM 697 N N . ASN A 1 86 ? -3.271 7.266 -17.106 1.00 92.50 86 ASN A N 1
ATOM 698 C CA . ASN A 1 86 ? -2.693 8.274 -17.993 1.00 92.50 86 ASN A CA 1
ATOM 699 C C . ASN A 1 86 ? -1.156 8.300 -17.957 1.00 92.50 86 ASN A C 1
ATOM 701 O O . ASN A 1 86 ? -0.545 8.756 -18.923 1.00 92.50 86 ASN A O 1
ATOM 705 N N . ASP A 1 87 ? -0.540 7.781 -16.893 1.00 89.69 87 ASP A N 1
ATOM 706 C CA . ASP A 1 87 ? 0.916 7.671 -16.772 1.00 89.69 87 ASP A CA 1
ATOM 707 C C . ASP A 1 87 ? 1.449 6.405 -17.468 1.00 89.69 87 ASP A C 1
ATOM 709 O O . ASP A 1 87 ? 2.646 6.258 -17.731 1.00 89.69 87 ASP A O 1
ATOM 713 N N . GLY A 1 88 ? 0.563 5.467 -17.809 1.00 94.38 88 GL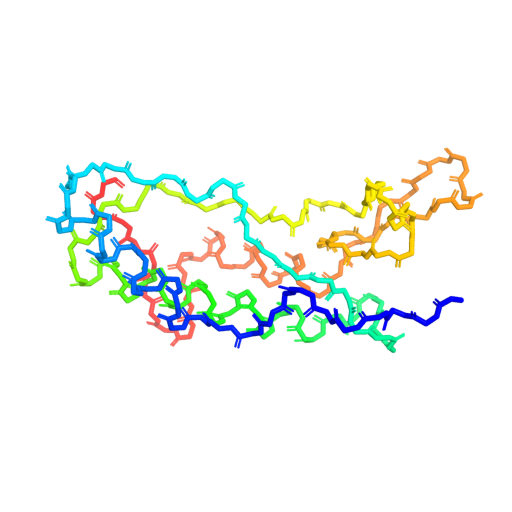Y A N 1
ATOM 714 C CA . GLY A 1 88 ? 0.927 4.198 -18.418 1.00 94.38 88 GLY A CA 1
ATOM 715 C C . GLY A 1 88 ? 1.934 3.432 -17.560 1.00 94.38 88 GLY A C 1
ATOM 716 O O . GLY A 1 88 ? 1.669 3.125 -16.407 1.00 94.38 88 GLY A O 1
ATOM 717 N N . TYR A 1 89 ? 3.100 3.092 -18.109 1.00 94.06 89 TYR A N 1
ATOM 718 C CA . TYR A 1 89 ? 4.128 2.343 -17.374 1.00 94.06 89 TYR A CA 1
ATOM 719 C C . TYR A 1 89 ? 5.242 3.228 -16.792 1.00 94.06 89 TYR A C 1
ATOM 721 O O . TYR A 1 89 ? 6.284 2.681 -16.436 1.00 94.06 89 TYR A O 1
ATOM 729 N N . SER A 1 90 ? 5.108 4.555 -16.733 1.00 90.38 90 SER A N 1
ATOM 730 C CA . SER A 1 90 ? 6.143 5.405 -16.116 1.00 90.38 90 SER A CA 1
ATOM 731 C C . SER A 1 90 ? 6.044 5.397 -14.587 1.00 90.38 90 SER A C 1
ATOM 733 O O . SER A 1 90 ? 7.065 5.274 -13.915 1.00 90.38 90 SER A O 1
ATOM 735 N N . THR A 1 91 ? 4.824 5.443 -14.047 1.00 91.94 91 THR A N 1
ATOM 736 C CA . THR A 1 91 ? 4.543 5.412 -12.608 1.00 91.94 91 THR A CA 1
ATOM 737 C C . THR A 1 91 ? 4.494 3.969 -12.099 1.00 91.94 91 THR A C 1
ATOM 739 O O . THR A 1 91 ? 3.842 3.103 -12.683 1.00 91.94 91 THR A O 1
ATOM 742 N N . LYS A 1 92 ? 5.212 3.685 -11.007 1.00 94.62 92 LYS A N 1
ATOM 743 C CA . LYS A 1 92 ? 5.380 2.333 -10.450 1.00 94.62 92 LYS A CA 1
ATOM 744 C C . LYS A 1 92 ? 4.868 2.266 -9.019 1.00 94.62 92 LYS A C 1
ATOM 746 O O . LYS A 1 92 ? 5.500 2.819 -8.131 1.00 94.62 92 LYS A O 1
ATOM 751 N N . PHE A 1 93 ? 3.753 1.573 -8.789 1.00 97.00 93 PHE A N 1
ATOM 752 C CA . PHE A 1 93 ? 3.192 1.330 -7.447 1.00 97.00 93 PHE A CA 1
ATOM 753 C C . PHE A 1 93 ? 3.515 -0.057 -6.881 1.00 97.00 93 PHE A C 1
ATOM 755 O O . PHE A 1 93 ? 3.262 -0.327 -5.706 1.00 97.00 93 PHE A O 1
ATOM 762 N N . GLY A 1 94 ? 4.046 -0.958 -7.706 1.00 98.00 94 GLY A N 1
ATOM 763 C CA . GLY A 1 94 ? 4.184 -2.355 -7.341 1.00 98.00 94 GLY A CA 1
ATOM 764 C C . GLY A 1 94 ? 5.213 -2.582 -6.251 1.00 98.00 94 GLY A C 1
ATOM 765 O O . GLY A 1 94 ? 6.344 -2.114 -6.361 1.00 98.00 94 GLY A O 1
ATOM 766 N N . ILE A 1 95 ? 4.868 -3.420 -5.271 1.00 98.62 95 ILE A N 1
ATOM 767 C CA . ILE A 1 95 ? 5.867 -4.033 -4.380 1.00 98.62 95 ILE A CA 1
ATOM 768 C C . ILE A 1 95 ? 6.702 -5.111 -5.103 1.00 98.62 95 ILE A C 1
ATOM 770 O O . ILE A 1 95 ? 7.750 -5.531 -4.614 1.00 98.62 95 ILE A O 1
ATOM 774 N N . HIS A 1 96 ? 6.269 -5.548 -6.292 1.00 98.62 96 HIS A N 1
ATOM 775 C CA . HIS A 1 96 ? 7.073 -6.322 -7.239 1.00 98.62 96 HIS A CA 1
ATOM 776 C C . HIS A 1 96 ? 7.298 -5.518 -8.515 1.00 98.62 96 HIS A C 1
ATOM 778 O O . HIS A 1 96 ? 6.344 -5.056 -9.144 1.00 98.62 96 HIS A O 1
ATOM 784 N N . ARG A 1 97 ? 8.556 -5.433 -8.940 1.00 98.00 97 ARG A N 1
ATOM 785 C CA . ARG A 1 97 ? 8.919 -4.883 -10.239 1.00 98.00 97 ARG A CA 1
ATOM 786 C C . ARG A 1 97 ? 8.458 -5.807 -11.358 1.00 98.00 97 ARG A C 1
ATOM 788 O O . ARG A 1 97 ? 8.665 -7.016 -11.252 1.00 98.00 97 ARG A O 1
ATOM 795 N N . VAL A 1 98 ? 7.920 -5.253 -12.444 1.00 98.12 98 VAL A N 1
ATOM 796 C CA . VAL A 1 98 ? 7.619 -6.002 -13.679 1.00 98.12 98 VAL A CA 1
ATOM 797 C C . VAL A 1 98 ? 8.532 -5.544 -14.812 1.00 98.12 98 VAL A C 1
ATOM 799 O O . VAL A 1 98 ? 8.609 -4.353 -15.113 1.00 98.12 98 VAL A O 1
ATOM 802 N N . ASN A 1 99 ? 9.195 -6.487 -15.487 1.00 96.62 99 ASN A N 1
ATOM 803 C CA . ASN A 1 99 ? 9.921 -6.181 -16.719 1.00 96.62 99 ASN A CA 1
ATOM 804 C C . ASN A 1 99 ? 8.949 -6.100 -17.910 1.00 96.62 99 ASN A C 1
ATOM 806 O O . ASN A 1 99 ? 8.558 -7.120 -18.472 1.00 96.62 99 ASN A O 1
ATOM 810 N N . PHE A 1 100 ? 8.551 -4.885 -18.297 1.00 95.81 100 PHE A N 1
ATOM 811 C CA . PHE A 1 100 ? 7.618 -4.661 -19.411 1.00 95.81 100 PHE A CA 1
ATOM 812 C C . PHE A 1 100 ? 8.244 -4.829 -20.803 1.00 95.81 100 PHE A C 1
ATOM 814 O O . PHE A 1 100 ? 7.506 -4.976 -21.778 1.00 95.81 100 PHE A O 1
ATOM 821 N N . SER A 1 101 ? 9.575 -4.835 -20.904 1.00 95.56 101 SER A N 1
ATOM 822 C CA . SER A 1 101 ? 10.289 -5.077 -22.164 1.00 95.56 101 SER A CA 1
ATOM 823 C C . SER A 1 101 ? 10.417 -6.570 -22.481 1.00 95.56 101 SER A C 1
ATOM 825 O O . SER A 1 101 ? 10.550 -6.943 -23.641 1.00 95.56 101 SER A O 1
ATOM 827 N N . ASP A 1 102 ? 10.348 -7.425 -21.461 1.00 96.00 102 ASP A N 1
ATOM 828 C CA . ASP A 1 102 ? 10.419 -8.883 -21.581 1.00 96.00 102 ASP A CA 1
ATOM 829 C C . ASP A 1 102 ? 9.012 -9.480 -21.783 1.00 96.00 102 ASP A C 1
ATOM 831 O O . ASP A 1 102 ? 8.141 -9.232 -20.938 1.00 96.00 102 ASP A O 1
ATOM 835 N N . PRO A 1 103 ? 8.747 -10.239 -22.869 1.00 96.62 103 PRO A N 1
ATOM 836 C CA . PRO A 1 103 ? 7.435 -10.840 -23.139 1.00 96.62 103 PRO A CA 1
ATOM 837 C C . PRO A 1 103 ? 6.909 -11.724 -22.000 1.00 96.62 103 PRO A C 1
ATOM 839 O O . PRO A 1 103 ? 5.695 -11.759 -21.796 1.00 96.62 103 PRO A O 1
ATOM 842 N N . ASP A 1 104 ? 7.784 -12.350 -21.210 1.00 97.62 104 ASP A N 1
ATOM 843 C CA . ASP A 1 104 ? 7.389 -13.212 -20.090 1.00 97.62 104 ASP A CA 1
ATOM 844 C C . ASP A 1 104 ? 6.942 -12.410 -18.854 1.00 97.62 104 ASP A C 1
ATOM 846 O O . ASP A 1 104 ? 6.365 -12.959 -17.907 1.00 97.62 104 ASP A O 1
ATOM 850 N N . ARG A 1 105 ? 7.165 -11.086 -18.859 1.00 97.44 105 ARG A N 1
ATOM 851 C CA . ARG A 1 105 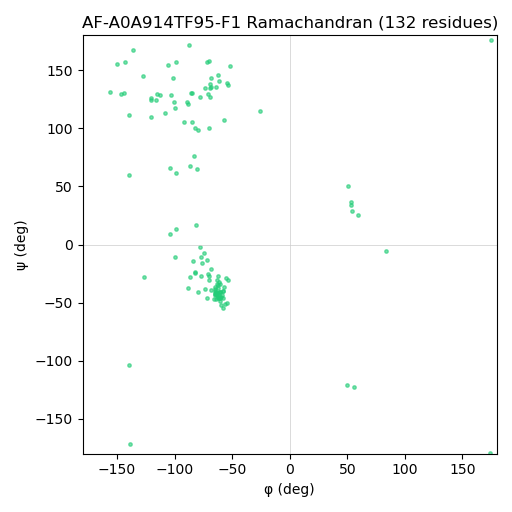? 6.767 -10.149 -17.794 1.00 97.44 105 ARG A CA 1
ATOM 852 C C . ARG A 1 105 ? 7.224 -10.631 -16.419 1.00 97.44 105 ARG A C 1
ATOM 854 O O . ARG A 1 105 ? 6.427 -10.717 -15.480 1.00 97.44 105 ARG A O 1
ATOM 861 N N . ALA A 1 106 ? 8.505 -10.977 -16.301 1.00 97.94 106 ALA A N 1
ATOM 862 C CA . ALA A 1 106 ? 9.087 -11.453 -15.052 1.00 97.94 106 ALA A CA 1
ATOM 863 C C . ALA A 1 106 ? 8.817 -10.472 -13.892 1.00 97.94 106 ALA A C 1
ATOM 865 O O . ALA A 1 106 ? 8.929 -9.252 -14.059 1.00 97.94 106 ALA A O 1
ATOM 866 N N . ARG A 1 107 ? 8.461 -11.019 -12.718 1.00 98.50 107 ARG A N 1
ATOM 867 C CA . ARG A 1 107 ? 8.224 -10.262 -11.479 1.00 98.50 107 ARG A CA 1
ATOM 868 C C . ARG A 1 107 ? 9.416 -10.422 -10.546 1.00 98.50 107 ARG A C 1
ATOM 870 O O . ARG A 1 107 ? 9.813 -11.546 -10.252 1.00 98.50 107 ARG A O 1
ATOM 877 N N . THR A 1 108 ? 9.961 -9.317 -10.050 1.00 98.50 108 THR A N 1
ATOM 878 C CA . THR A 1 108 ? 11.065 -9.322 -9.077 1.00 98.50 108 THR A CA 1
ATOM 879 C C . THR A 1 108 ? 10.615 -8.606 -7.802 1.00 98.50 108 THR A C 1
ATOM 881 O O . THR A 1 108 ? 10.172 -7.462 -7.902 1.00 98.50 108 THR A O 1
ATOM 884 N N . PRO A 1 109 ? 10.682 -9.234 -6.613 1.0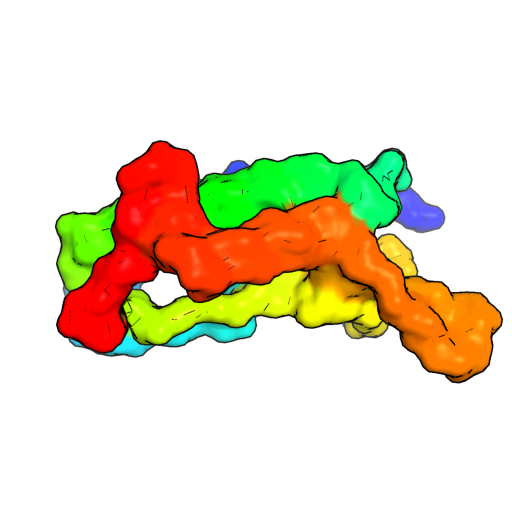0 98.50 109 PRO A N 1
ATOM 885 C CA . PRO A 1 109 ? 10.282 -8.571 -5.373 1.00 98.50 109 PRO A CA 1
ATOM 886 C C . PRO A 1 109 ? 11.194 -7.377 -5.077 1.00 98.50 109 PRO A C 1
ATOM 888 O O . PRO A 1 109 ? 12.417 -7.492 -5.186 1.00 98.50 109 PRO A O 1
ATOM 891 N N . LYS A 1 110 ? 10.596 -6.247 -4.689 1.00 98.56 110 LYS A N 1
ATOM 892 C CA . LYS A 1 110 ? 11.314 -5.080 -4.161 1.00 98.56 110 LYS A CA 1
ATOM 893 C C . LYS A 1 110 ? 11.503 -5.213 -2.641 1.00 98.56 110 LYS A C 1
ATOM 895 O O . LYS A 1 110 ? 10.929 -6.108 -2.008 1.00 98.56 110 LYS A O 1
ATOM 900 N N . ALA A 1 111 ? 12.278 -4.323 -2.026 1.00 98.38 111 ALA A N 1
ATOM 901 C CA . ALA A 1 111 ? 12.475 -4.295 -0.574 1.00 98.38 111 ALA A CA 1
ATOM 902 C C . ALA A 1 111 ? 11.140 -4.148 0.186 1.00 98.38 111 ALA A C 1
ATOM 904 O O . ALA A 1 111 ? 10.930 -4.804 1.214 1.00 98.38 111 ALA A O 1
ATOM 905 N N . SER A 1 112 ? 10.198 -3.371 -0.354 1.00 98.44 112 SER A N 1
ATOM 906 C CA . SER A 1 112 ? 8.839 -3.235 0.182 1.00 98.44 112 SER A CA 1
ATOM 907 C C . SER A 1 112 ? 8.045 -4.543 0.222 1.00 98.44 112 SER A C 1
ATOM 909 O O . SER A 1 112 ? 7.303 -4.750 1.184 1.00 98.44 112 SER A O 1
ATOM 911 N N . ALA A 1 113 ? 8.228 -5.466 -0.732 1.00 98.69 113 ALA A N 1
ATOM 912 C CA . ALA A 1 113 ? 7.581 -6.780 -0.678 1.00 98.69 113 ALA A CA 1
ATOM 913 C C . ALA A 1 113 ? 8.076 -7.598 0.518 1.00 98.69 113 ALA A C 1
ATOM 915 O O . ALA A 1 113 ? 7.269 -8.181 1.242 1.00 98.69 113 ALA A O 1
ATOM 916 N N . GLY A 1 114 ? 9.390 -7.591 0.769 1.00 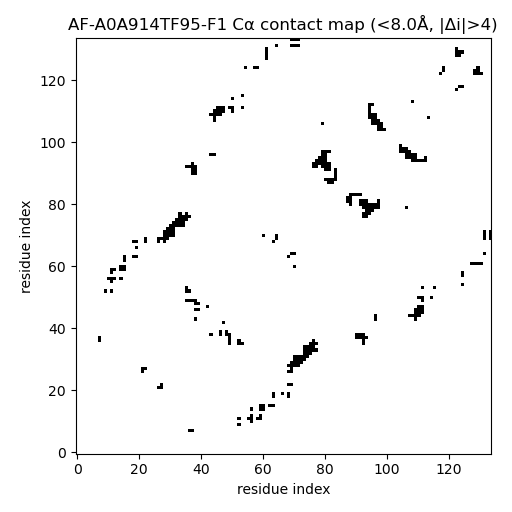98.19 114 GLY A N 1
ATOM 917 C CA . GLY A 1 114 ? 9.977 -8.241 1.942 1.00 98.19 114 GLY A CA 1
ATOM 918 C C . GLY A 1 114 ? 9.473 -7.632 3.252 1.00 98.19 114 GLY A C 1
ATOM 919 O O . GLY A 1 114 ? 9.075 -8.356 4.165 1.00 98.19 114 GLY A O 1
ATOM 920 N N . PHE A 1 115 ? 9.419 -6.300 3.329 1.00 97.88 115 PHE A N 1
ATOM 921 C CA . PHE A 1 115 ? 8.856 -5.591 4.478 1.00 97.88 115 PHE A CA 1
ATOM 922 C C . PHE A 1 115 ? 7.383 -5.959 4.720 1.00 97.88 115 PHE A C 1
ATOM 924 O O . PHE A 1 115 ? 7.027 -6.370 5.825 1.00 97.88 115 PHE A O 1
ATOM 931 N N . TYR A 1 116 ? 6.538 -5.871 3.690 1.00 97.88 116 TYR A N 1
ATOM 932 C CA . TYR A 1 116 ? 5.106 -6.145 3.803 1.00 97.88 116 TYR A CA 1
ATOM 933 C C . TYR A 1 116 ? 4.831 -7.607 4.188 1.00 97.88 116 TYR A C 1
ATOM 935 O O . TYR A 1 116 ? 4.019 -7.872 5.076 1.00 97.88 116 TYR A O 1
ATOM 943 N N . ALA A 1 117 ? 5.569 -8.558 3.601 1.00 97.94 117 ALA A N 1
ATOM 944 C CA . ALA A 1 117 ? 5.490 -9.974 3.957 1.00 97.94 117 ALA A CA 1
ATOM 945 C C . ALA A 1 117 ? 5.883 -10.230 5.420 1.00 97.94 117 ALA A C 1
ATOM 947 O O . ALA A 1 117 ? 5.218 -11.002 6.115 1.00 97.94 117 ALA A O 1
ATOM 948 N N . ASN A 1 118 ? 6.927 -9.559 5.917 1.00 96.56 118 ASN A N 1
ATOM 949 C CA . ASN A 1 118 ? 7.350 -9.677 7.311 1.00 96.56 118 ASN A CA 1
ATOM 950 C C . ASN A 1 118 ? 6.293 -9.140 8.279 1.00 96.56 118 ASN A C 1
ATOM 952 O O . ASN A 1 118 ? 6.015 -9.793 9.288 1.00 96.56 118 ASN A O 1
ATOM 956 N N . VAL A 1 119 ? 5.670 -7.998 7.975 1.00 95.94 119 VAL A N 1
ATOM 957 C CA . VAL A 1 119 ? 4.579 -7.453 8.799 1.00 95.94 119 VAL A CA 1
ATOM 958 C C . VAL A 1 119 ? 3.380 -8.400 8.794 1.00 95.94 119 VAL A C 1
ATOM 960 O O . VAL A 1 119 ? 2.883 -8.751 9.861 1.00 95.94 119 VAL A O 1
ATOM 963 N N . ALA A 1 120 ? 2.959 -8.889 7.624 1.00 94.62 120 ALA A N 1
ATOM 964 C CA . ALA A 1 120 ? 1.838 -9.823 7.511 1.00 94.62 120 ALA A CA 1
ATOM 965 C C . ALA A 1 120 ? 2.085 -11.137 8.277 1.00 94.62 120 ALA A C 1
ATOM 967 O O . ALA A 1 120 ? 1.188 -11.643 8.951 1.00 94.62 120 ALA A O 1
ATOM 968 N N . LYS A 1 121 ? 3.311 -11.675 8.211 1.00 95.06 121 LYS A N 1
ATOM 969 C CA . LYS A 1 121 ? 3.697 -12.917 8.895 1.00 95.06 121 LYS A CA 1
ATOM 970 C C . LYS A 1 121 ? 3.812 -12.746 10.409 1.00 95.06 121 LYS A C 1
ATOM 972 O O . LYS A 1 121 ? 3.354 -13.605 11.156 1.00 95.06 121 LYS A O 1
ATOM 977 N N . SER A 1 122 ? 4.468 -11.678 10.859 1.00 93.56 122 SER A N 1
ATOM 978 C CA . SER A 1 122 ? 4.737 -11.453 12.284 1.00 93.56 122 SER A CA 1
ATOM 979 C C . SER A 1 122 ? 3.556 -10.833 13.025 1.00 93.56 122 SER A C 1
ATOM 981 O O . SER A 1 122 ? 3.459 -11.003 14.236 1.00 93.56 122 SER A O 1
ATOM 983 N N . LYS A 1 123 ? 2.670 -10.118 12.317 1.00 89.75 123 LYS A N 1
ATOM 984 C CA . LYS A 1 123 ? 1.662 -9.213 12.894 1.00 89.75 123 LYS A CA 1
ATOM 985 C C . LYS A 1 123 ? 2.280 -8.161 13.823 1.00 89.75 123 LYS A C 1
ATOM 987 O O . LYS A 1 123 ? 1.638 -7.705 14.769 1.00 89.75 123 LYS A O 1
ATOM 992 N N . MET A 1 124 ? 3.534 -7.795 13.562 1.00 88.19 124 MET A N 1
ATOM 993 C CA . MET A 1 124 ? 4.309 -6.854 14.362 1.00 88.19 124 MET A CA 1
ATOM 994 C C . MET A 1 124 ? 4.882 -5.746 13.482 1.00 88.19 124 MET A C 1
ATOM 996 O O . MET A 1 124 ? 5.316 -5.982 12.355 1.00 88.19 124 MET A O 1
ATOM 1000 N N . LEU A 1 125 ? 4.946 -4.542 14.041 1.00 87.50 125 LEU A N 1
ATOM 1001 C CA . LEU A 1 125 ? 5.613 -3.390 13.451 1.00 87.50 125 LEU A CA 1
ATOM 1002 C C . LEU A 1 125 ? 6.348 -2.635 14.558 1.00 87.50 125 LEU A C 1
ATOM 1004 O O . LEU A 1 125 ? 5.716 -2.076 15.443 1.00 87.50 125 LEU A O 1
ATOM 1008 N N . GLU A 1 126 ? 7.683 -2.658 14.539 1.00 74.31 126 GLU A N 1
ATOM 1009 C CA . GLU A 1 126 ? 8.529 -1.938 15.514 1.00 74.31 126 GLU A CA 1
ATOM 1010 C C . GLU A 1 126 ? 8.189 -2.241 16.987 1.00 74.31 126 GLU A C 1
ATOM 1012 O O . GLU A 1 126 ? 8.220 -1.370 17.849 1.00 74.31 126 GLU A O 1
ATOM 1017 N N . GLY A 1 127 ? 7.831 -3.494 17.285 1.00 65.88 127 GLY A N 1
ATOM 1018 C CA . GLY A 1 127 ? 7.429 -3.913 18.632 1.00 65.88 127 GLY A CA 1
ATOM 1019 C C . GLY A 1 127 ? 5.956 -3.649 18.970 1.00 65.88 127 GLY A C 1
ATOM 1020 O O . GLY A 1 127 ? 5.485 -4.138 19.994 1.00 65.88 127 GLY A O 1
ATOM 1021 N N . PHE A 1 128 ? 5.197 -2.978 18.099 1.00 66.12 128 PHE A N 1
ATOM 1022 C CA . PHE A 1 128 ? 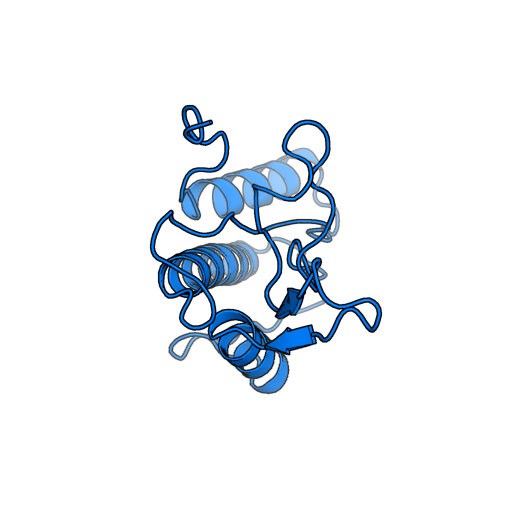3.744 -2.870 18.207 1.00 66.12 128 PHE A CA 1
ATOM 1023 C C . PHE A 1 128 ? 3.062 -4.066 17.554 1.00 66.12 128 PHE A C 1
ATOM 1025 O O . PHE A 1 128 ? 3.336 -4.408 16.403 1.00 66.12 128 PHE A O 1
ATOM 1032 N N . SER A 1 129 ? 2.139 -4.687 18.283 1.00 73.00 129 SER A N 1
ATOM 1033 C CA . SER A 1 129 ? 1.277 -5.724 17.729 1.00 73.00 129 SER A CA 1
ATOM 1034 C C . SER A 1 129 ? 0.155 -5.098 16.905 1.00 73.00 129 SER A C 1
ATOM 1036 O O . SER A 1 129 ? -0.582 -4.246 17.399 1.00 73.00 129 SER A O 1
ATOM 1038 N N . ILE A 1 130 ? 0.010 -5.543 15.657 1.00 74.94 130 ILE A N 1
ATOM 1039 C CA . ILE A 1 130 ? -1.080 -5.157 14.753 1.00 74.94 130 ILE A CA 1
ATOM 1040 C C . ILE A 1 130 ? -2.143 -6.257 14.790 1.00 74.94 130 ILE A C 1
ATOM 1042 O O . ILE A 1 130 ? -2.411 -6.941 13.803 1.00 74.94 130 ILE A O 1
ATOM 1046 N N . ASN A 1 131 ? -2.718 -6.473 15.969 1.00 69.38 131 ASN A N 1
ATOM 1047 C CA . ASN A 1 131 ? -3.839 -7.387 16.133 1.00 69.38 131 ASN A CA 1
ATOM 1048 C C . ASN A 1 131 ? -5.137 -6.583 16.186 1.00 69.38 131 ASN A C 1
ATOM 1050 O O . ASN A 1 131 ? -5.353 -5.786 17.100 1.00 69.38 131 ASN A O 1
ATOM 1054 N N . SER A 1 132 ? -6.009 -6.819 15.209 1.00 64.62 132 SER A N 1
ATOM 1055 C CA . SER A 1 132 ? -7.414 -6.442 15.326 1.00 64.62 132 SER A CA 1
ATOM 1056 C C . SER A 1 132 ? -8.079 -7.316 16.397 1.00 64.62 132 SER A C 1
ATOM 1058 O O . SER A 1 132 ? -7.769 -8.502 16.521 1.00 64.62 132 SER A O 1
ATOM 1060 N N . LYS A 1 133 ? -8.997 -6.731 17.176 1.00 59.25 133 LYS A N 1
ATOM 1061 C CA . LYS A 1 133 ? -9.898 -7.479 18.077 1.00 59.25 133 LYS A CA 1
ATOM 1062 C C . LYS A 1 133 ? -11.063 -8.146 17.325 1.00 59.25 133 LYS A C 1
ATOM 1064 O O . LYS A 1 133 ? -11.884 -8.805 17.958 1.00 59.25 133 LYS A O 1
ATOM 1069 N N . TYR A 1 134 ? -11.137 -7.933 16.014 1.00 49.44 134 TYR A N 1
ATOM 1070 C CA . TYR A 1 134 ? -12.196 -8.361 15.103 1.00 49.44 134 TYR A CA 1
ATOM 1071 C C . TYR A 1 134 ? -11.611 -9.137 13.931 1.00 49.44 134 TYR A C 1
ATOM 1073 O O . TYR A 1 134 ? -10.550 -8.686 13.430 1.00 49.44 134 TYR A O 1
#

Secondary structure (DSSP, 8-state):
----S-S----HHHHHHHHHHHHHHH---EEEEEE--PPPTT-SSS-HHHHHHHHHHHHHHHHHHHTT--EEEEEES-SS---BGGGBTSS---SEEE-SSSTT--EEE-HHHHHHHHHHHH-EETTEE-----

Solvent-accessible surface area (backbone atoms only — not comparable to full-atom values): 7776 Å² total; per-residue (Å²): 133,78,85,64,88,71,93,75,71,94,50,30,70,54,55,29,51,51,47,50,47,48,35,76,77,68,63,55,76,39,68,44,77,67,50,69,52,58,62,56,96,91,42,66,58,70,28,60,68,46,38,51,48,51,52,43,38,54,50,22,50,43,50,30,48,74,70,72,34,51,56,70,50,76,37,66,36,31,76,43,42,53,74,47,71,94,55,29,77,76,51,41,38,28,30,14,46,53,40,85,88,45,94,84,47,55,74,44,74,17,50,32,35,57,52,53,51,49,32,70,72,66,36,42,56,98,88,42,71,58,72,62,98,10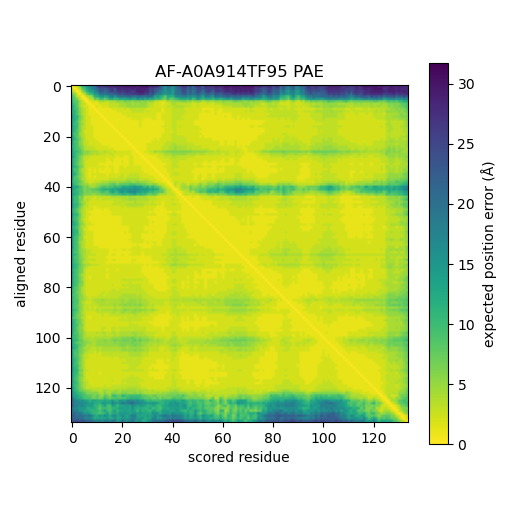6